Protein AF-A0A9X5XFW6-F1 (afdb_monomer)

Mean predicted aligned error: 5.41 Å

Solvent-accessible surface area (backbone atoms only — not comparable to full-atom values): 4872 Å² total; per-residue (Å²): 106,67,69,55,42,32,60,58,26,72,76,41,88,93,54,86,40,74,67,58,67,48,78,43,81,49,95,72,23,38,42,39,43,27,62,18,44,65,83,22,68,48,73,49,78,43,49,70,84,58,53,69,68,60,53,53,50,52,50,50,54,48,33,75,74,46,16,85,78,46,42,40,77,74,94,47,96,80,71,80,132

Foldseek 3Di:
DLVVQLVVQVVDPPRPSDDAKDWDDDVQFIWIWGQQEAVFIDIDTDGPVDDPVVVSVVVVVVSVVCSVVRHDPPPDPPDDD

Secondary structure (DSSP, 8-state):
-HHHHHHHHTTSTT------EEEEEETTEEEEEEEEETTEEEEEEEETTS-HHHHHHHHHHHHHHHGGGG----SSSS---

Structure (mmCIF, N/CA/C/O backbone):
data_AF-A0A9X5XFW6-F1
#
_entry.id   AF-A0A9X5XFW6-F1
#
loop_
_atom_site.group_PDB
_atom_site.id
_atom_site.type_symbol
_atom_site.label_atom_id
_atom_site.label_alt_id
_atom_site.label_comp_id
_atom_site.label_asym_id
_atom_site.label_entity_id
_atom_site.label_seq_id
_atom_site.pdbx_PDB_ins_code
_atom_site.Cartn_x
_atom_site.Cartn_y
_atom_site.Cartn_z
_atom_site.occupancy
_atom_site.B_iso_or_equiv
_atom_site.auth_seq_id
_atom_site.auth_comp_id
_atom_site.auth_asym_id
_atom_site.auth_atom_id
_atom_site.pdbx_PDB_model_num
ATOM 1 N N . LEU A 1 1 ? -1.472 7.384 -7.075 1.00 85.00 1 LEU A N 1
ATOM 2 C CA . LEU A 1 1 ? -0.625 6.950 -5.938 1.00 85.00 1 LEU A CA 1
ATOM 3 C C . LEU A 1 1 ? 0.777 6.558 -6.383 1.00 85.00 1 LEU A C 1
ATOM 5 O O . LEU A 1 1 ? 1.703 7.174 -5.889 1.00 85.00 1 LEU A O 1
ATOM 9 N N . GLN A 1 2 ? 0.956 5.640 -7.342 1.00 84.69 2 GLN A N 1
ATOM 10 C CA . GLN A 1 2 ? 2.295 5.261 -7.829 1.00 84.69 2 GLN A CA 1
ATOM 11 C C . GLN A 1 2 ? 3.123 6.454 -8.342 1.00 84.69 2 GLN A C 1
ATOM 13 O O . GLN A 1 2 ? 4.258 6.618 -7.917 1.00 84.69 2 GLN A O 1
ATOM 18 N N . SER A 1 3 ? 2.551 7.332 -9.177 1.00 88.94 3 SER A N 1
ATOM 19 C CA . SE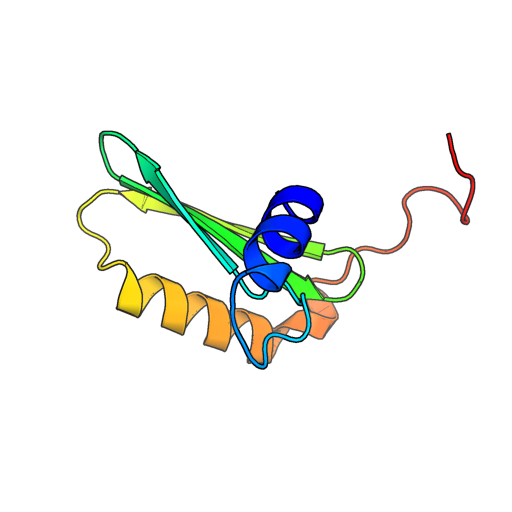R A 1 3 ? 3.258 8.532 -9.660 1.00 88.94 3 SER A CA 1
ATOM 20 C C . SER A 1 3 ? 3.640 9.494 -8.531 1.00 88.94 3 SER A C 1
ATOM 22 O O . SER A 1 3 ? 4.734 10.041 -8.539 1.00 88.94 3 SER A O 1
ATOM 24 N N . LEU A 1 4 ? 2.759 9.668 -7.538 1.00 91.19 4 LEU A N 1
ATOM 25 C CA . LEU A 1 4 ? 3.046 10.495 -6.364 1.00 91.19 4 LEU A CA 1
ATOM 26 C C . LEU A 1 4 ? 4.158 9.874 -5.513 1.00 91.19 4 LEU A C 1
ATOM 28 O O . LEU A 1 4 ? 5.073 10.575 -5.110 1.00 91.19 4 LEU A O 1
ATOM 32 N N . ALA A 1 5 ? 4.104 8.564 -5.275 1.00 89.00 5 ALA A N 1
ATOM 33 C CA . ALA A 1 5 ? 5.130 7.850 -4.526 1.00 89.00 5 ALA A CA 1
ATOM 34 C C . ALA A 1 5 ? 6.496 7.935 -5.220 1.00 89.00 5 ALA A C 1
ATOM 36 O O . ALA A 1 5 ? 7.486 8.182 -4.546 1.00 89.00 5 ALA A O 1
ATOM 37 N N . ALA A 1 6 ? 6.541 7.807 -6.550 1.00 88.69 6 ALA A N 1
ATOM 38 C CA . ALA A 1 6 ? 7.766 7.982 -7.326 1.00 88.69 6 ALA A CA 1
ATOM 39 C C . ALA A 1 6 ? 8.323 9.413 -7.217 1.00 88.69 6 ALA A C 1
ATOM 41 O O . ALA A 1 6 ? 9.524 9.585 -7.037 1.00 88.69 6 ALA A O 1
ATOM 42 N N . ALA A 1 7 ? 7.457 10.431 -7.274 1.00 92.50 7 ALA A N 1
ATOM 43 C CA . ALA A 1 7 ? 7.864 11.826 -7.111 1.00 92.50 7 ALA A CA 1
ATOM 44 C C . ALA A 1 7 ? 8.357 12.132 -5.687 1.00 92.50 7 ALA A C 1
ATOM 46 O O . ALA A 1 7 ? 9.359 12.800 -5.516 1.00 92.50 7 ALA A O 1
ATOM 47 N N . VAL A 1 8 ? 7.694 11.622 -4.648 1.00 92.31 8 VAL A N 1
ATOM 48 C CA . VAL A 1 8 ? 8.149 11.815 -3.258 1.00 92.31 8 VAL A CA 1
ATOM 49 C C . VAL A 1 8 ? 9.440 11.039 -2.990 1.00 92.31 8 VAL A C 1
ATOM 51 O O . VAL A 1 8 ? 10.307 11.498 -2.255 1.00 92.31 8 VAL A O 1
ATOM 54 N N . ALA A 1 9 ? 9.594 9.866 -3.603 1.00 92.56 9 ALA A N 1
ATOM 55 C CA . ALA A 1 9 ? 10.780 9.040 -3.455 1.00 92.56 9 ALA A CA 1
ATOM 56 C C . ALA A 1 9 ? 12.062 9.721 -3.958 1.00 92.56 9 ALA A C 1
ATOM 58 O O . ALA A 1 9 ? 13.118 9.418 -3.410 1.00 92.56 9 ALA A O 1
ATOM 59 N N . SER A 1 10 ? 11.996 10.641 -4.931 1.00 92.44 10 SER A N 1
ATOM 60 C CA . SER A 1 10 ? 13.185 11.386 -5.379 1.00 92.44 10 SER A CA 1
ATOM 61 C C . SER A 1 10 ? 13.755 12.319 -4.313 1.00 92.44 10 SER A C 1
ATOM 63 O O . SER A 1 10 ? 14.932 12.660 -4.378 1.00 92.44 10 SER A O 1
ATOM 65 N N . GLU A 1 11 ? 12.954 12.689 -3.313 1.00 94.81 11 GLU A N 1
ATOM 66 C CA . GLU A 1 11 ? 13.387 13.524 -2.189 1.00 94.81 11 GLU A CA 1
ATOM 67 C C . GLU A 1 11 ? 14.117 12.719 -1.100 1.00 94.81 11 GLU A C 1
ATOM 69 O O . GLU A 1 11 ? 14.685 13.294 -0.172 1.00 94.81 11 GLU A O 1
ATOM 74 N N . VAL A 1 12 ? 14.117 11.383 -1.189 1.00 93.94 12 VAL A N 1
ATOM 75 C CA . VAL A 1 12 ? 14.761 10.499 -0.213 1.00 93.94 12 VAL A CA 1
ATOM 76 C C . VAL A 1 12 ? 16.079 9.971 -0.788 1.00 93.94 12 VAL A C 1
ATOM 78 O O . VAL A 1 12 ? 16.062 9.201 -1.754 1.00 93.94 12 VAL A O 1
ATOM 81 N N . PRO A 1 13 ? 17.238 10.312 -0.188 1.00 93.75 13 PRO A N 1
ATOM 82 C CA . PRO A 1 13 ? 18.522 9.769 -0.616 1.00 93.75 13 PRO A CA 1
ATOM 83 C C . PRO A 1 13 ? 18.494 8.240 -0.626 1.00 93.75 13 PRO A C 1
ATOM 85 O O . PRO A 1 13 ? 17.940 7.628 0.285 1.00 93.75 13 PRO A O 1
ATOM 88 N N . SER A 1 14 ? 19.117 7.619 -1.631 1.00 90.56 14 SER A N 1
ATOM 89 C CA . SER A 1 14 ? 19.185 6.155 -1.830 1.00 90.56 14 SER A CA 1
ATOM 90 C C . SER A 1 14 ? 17.859 5.436 -2.119 1.00 90.56 14 SER A C 1
ATOM 92 O O . SER A 1 14 ? 17.838 4.208 -2.195 1.00 90.56 14 SER A O 1
ATOM 94 N N . SER A 1 15 ? 16.767 6.171 -2.329 1.00 91.25 15 SER A N 1
ATOM 95 C CA . SER A 1 15 ? 15.524 5.588 -2.824 1.00 91.25 15 SER A CA 1
ATOM 96 C C . SER A 1 15 ? 15.645 5.181 -4.295 1.00 91.25 15 SER A C 1
ATOM 98 O O . SER A 1 15 ? 16.232 5.894 -5.106 1.00 91.25 15 SER A O 1
ATOM 100 N N . ASP A 1 16 ? 15.053 4.043 -4.650 1.00 87.38 16 ASP A N 1
ATOM 101 C CA . ASP A 1 16 ? 14.971 3.530 -6.022 1.00 87.38 16 ASP A CA 1
ATOM 102 C C . ASP A 1 16 ? 13.667 3.940 -6.733 1.00 87.38 16 ASP A C 1
ATOM 104 O O . ASP A 1 16 ? 13.410 3.527 -7.862 1.00 87.38 16 ASP A O 1
ATOM 108 N N . GLY A 1 17 ? 12.821 4.739 -6.073 1.00 84.44 17 GLY A N 1
ATOM 109 C CA . GLY A 1 17 ? 11.524 5.152 -6.611 1.00 84.44 17 GLY A CA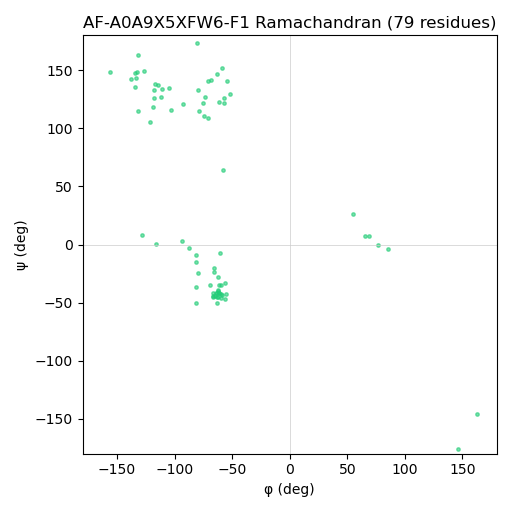 1
ATOM 110 C C . GLY A 1 17 ? 10.439 4.074 -6.545 1.00 84.44 17 GLY A C 1
ATOM 111 O O . GLY A 1 17 ? 9.301 4.328 -6.953 1.00 84.44 17 GLY A O 1
ATOM 112 N N . THR A 1 18 ? 10.743 2.881 -6.026 1.00 87.06 18 THR A N 1
ATOM 113 C CA . THR A 1 18 ? 9.803 1.762 -6.007 1.00 87.06 18 THR A CA 1
ATOM 114 C C . THR A 1 18 ? 8.788 1.925 -4.877 1.00 87.06 18 THR A C 1
ATOM 116 O O . THR A 1 18 ? 9.102 1.824 -3.689 1.00 87.06 18 THR A O 1
ATOM 119 N N . MET A 1 19 ? 7.514 2.103 -5.233 1.00 90.00 19 MET A N 1
ATOM 120 C CA . MET A 1 19 ? 6.420 2.093 -4.260 1.00 90.00 19 MET A CA 1
ATOM 121 C C . MET A 1 19 ? 6.185 0.670 -3.735 1.00 90.00 19 MET A C 1
ATOM 123 O O . MET A 1 19 ? 5.645 -0.183 -4.439 1.00 90.00 19 MET A O 1
ATOM 127 N N . LYS A 1 20 ? 6.552 0.426 -2.473 1.00 90.06 20 LYS A N 1
ATOM 128 C CA . LYS A 1 20 ? 6.249 -0.836 -1.775 1.00 90.06 20 LYS A CA 1
ATOM 129 C C . LYS A 1 20 ? 4.824 -0.842 -1.222 1.00 90.06 20 LYS A C 1
ATOM 131 O O . LYS A 1 20 ? 4.060 -1.771 -1.470 1.00 90.06 20 LYS A O 1
ATOM 136 N N . MET A 1 21 ? 4.462 0.215 -0.500 1.00 93.69 21 MET A N 1
ATOM 137 C CA . MET A 1 21 ? 3.166 0.365 0.152 1.00 93.69 21 MET A CA 1
ATOM 138 C C . MET A 1 21 ? 2.849 1.845 0.373 1.00 93.69 21 MET A C 1
ATOM 140 O O . MET A 1 21 ? 3.751 2.649 0.593 1.00 93.69 21 MET A O 1
ATOM 144 N N . VAL A 1 22 ? 1.567 2.190 0.328 1.00 95.25 22 VAL A N 1
ATOM 145 C CA . VAL A 1 22 ? 1.023 3.468 0.792 1.00 95.25 22 VAL A CA 1
ATOM 146 C C . VAL A 1 22 ? 0.047 3.172 1.923 1.00 95.25 22 VAL A C 1
ATOM 148 O O . VAL A 1 22 ? -0.798 2.288 1.787 1.00 95.25 22 VAL A O 1
ATOM 151 N N . LEU A 1 23 ? 0.178 3.920 3.015 1.00 95.81 23 LEU A N 1
ATOM 152 C CA . LEU A 1 23 ? -0.722 3.902 4.160 1.00 95.81 23 LEU A CA 1
ATOM 153 C C . LEU A 1 23 ? -1.340 5.290 4.288 1.00 95.81 23 LEU A C 1
ATOM 155 O O . LEU A 1 23 ? -0.619 6.285 4.329 1.00 95.81 23 LEU A O 1
ATOM 159 N N . ILE A 1 24 ? -2.666 5.345 4.318 1.00 95.62 24 ILE A N 1
ATOM 160 C CA . ILE A 1 24 ? -3.427 6.575 4.524 1.00 95.62 24 ILE A CA 1
AT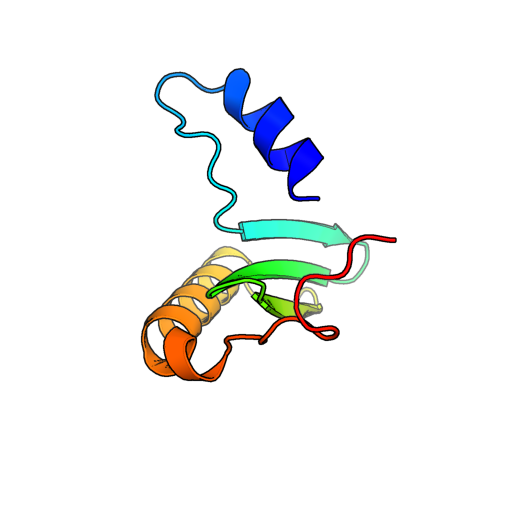OM 161 C C . ILE A 1 24 ? -4.247 6.391 5.792 1.00 95.62 24 ILE A C 1
ATOM 163 O O . ILE A 1 24 ? -5.087 5.495 5.862 1.00 95.62 24 ILE A O 1
ATOM 167 N N . GLU A 1 25 ? -3.992 7.234 6.782 1.00 96.56 25 GLU A N 1
ATOM 168 C CA . GLU A 1 25 ? -4.856 7.364 7.949 1.00 96.56 25 GLU A CA 1
ATOM 169 C C . GLU A 1 25 ? -6.052 8.245 7.587 1.00 96.56 25 GLU A C 1
ATOM 171 O O . GLU A 1 25 ? -5.912 9.290 6.947 1.00 96.56 25 GLU A O 1
ATOM 176 N N . ILE A 1 26 ? -7.237 7.780 7.956 1.00 95.19 26 ILE A N 1
ATOM 177 C CA . ILE A 1 26 ? -8.508 8.469 7.773 1.00 95.19 26 ILE A CA 1
ATOM 178 C C . ILE A 1 26 ? -9.269 8.427 9.092 1.00 95.19 26 ILE A C 1
ATOM 180 O O . ILE A 1 26 ? -8.982 7.604 9.962 1.00 95.19 26 ILE A O 1
ATOM 184 N N . ASP A 1 27 ? -10.277 9.281 9.237 1.00 96.50 27 ASP A N 1
ATOM 185 C CA . ASP A 1 27 ? -11.135 9.199 10.413 1.00 96.50 27 ASP A CA 1
ATOM 186 C C . ASP A 1 27 ? -11.772 7.798 10.516 1.00 96.50 27 ASP A C 1
ATOM 188 O O . ASP A 1 27 ? -12.347 7.279 9.553 1.00 96.50 27 ASP A O 1
ATOM 192 N N . GLY A 1 28 ? -11.597 7.156 11.672 1.00 95.25 28 GLY A N 1
ATOM 193 C CA . GLY A 1 28 ? -12.057 5.795 11.952 1.00 95.25 28 GLY A CA 1
ATOM 194 C C . GLY A 1 28 ? -11.130 4.644 11.525 1.00 95.25 28 GLY A C 1
ATOM 195 O O . GLY A 1 28 ? -11.445 3.489 11.843 1.00 95.25 28 GLY A O 1
ATOM 196 N N . GLY A 1 29 ? -9.991 4.893 10.864 1.00 97.19 29 GLY A N 1
ATOM 197 C CA . GLY A 1 29 ? -9.045 3.819 10.543 1.00 97.19 29 GLY A CA 1
ATOM 198 C C . GLY A 1 29 ? -8.016 4.115 9.455 1.00 97.19 29 GLY A C 1
ATOM 199 O O . GLY A 1 29 ? -7.517 5.224 9.305 1.00 97.19 29 GLY A O 1
ATOM 200 N N . TYR A 1 30 ? -7.667 3.078 8.696 1.00 98.00 30 TYR A N 1
ATOM 201 C CA . TYR A 1 30 ? -6.537 3.092 7.775 1.00 98.00 30 TYR A CA 1
ATOM 202 C C . TYR A 1 30 ? -6.884 2.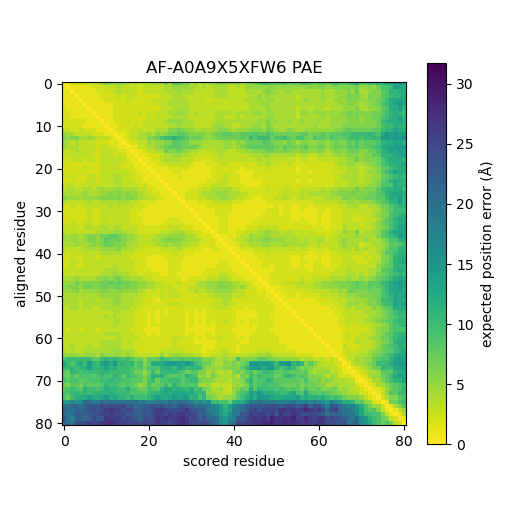419 6.448 1.00 98.00 30 TYR A C 1
ATOM 204 O O . TYR A 1 30 ? -7.548 1.378 6.403 1.00 98.00 30 TYR A O 1
ATOM 212 N N . PHE A 1 31 ? -6.367 2.988 5.365 1.00 97.25 31 PHE A N 1
ATOM 213 C CA . PHE A 1 31 ? -6.345 2.382 4.043 1.00 97.25 31 PHE A CA 1
ATOM 214 C C . PHE A 1 31 ? -4.909 2.039 3.650 1.00 97.25 31 PHE A C 1
ATOM 216 O O . PHE A 1 31 ? -4.025 2.898 3.659 1.00 97.25 31 PHE A O 1
ATOM 223 N N . TYR A 1 32 ? -4.693 0.787 3.259 1.00 97.31 32 TYR A N 1
ATOM 224 C CA . TYR A 1 32 ? -3.405 0.272 2.816 1.00 97.31 32 TYR A CA 1
ATOM 225 C C . TYR A 1 32 ? -3.491 -0.113 1.346 1.00 97.31 32 TYR A C 1
ATOM 227 O O . TYR A 1 32 ? -4.440 -0.779 0.926 1.00 97.31 32 TYR A O 1
ATOM 235 N N . LEU A 1 33 ? -2.461 0.235 0.582 1.00 96.06 33 LEU A N 1
ATOM 236 C CA . LEU A 1 33 ? -2.269 -0.225 -0.787 1.00 96.06 33 LEU A CA 1
ATOM 237 C C . LEU A 1 33 ? -0.833 -0.718 -0.955 1.00 96.06 33 LEU A C 1
ATOM 239 O O . LEU A 1 33 ? 0.100 0.076 -0.875 1.00 96.06 33 LEU A O 1
ATOM 243 N N . MET A 1 34 ? -0.654 -2.013 -1.202 1.00 94.69 34 MET A N 1
ATOM 244 C CA . MET A 1 34 ? 0.651 -2.664 -1.335 1.00 94.69 34 MET A CA 1
ATOM 245 C C . MET A 1 34 ? 0.839 -3.229 -2.738 1.00 94.69 34 MET A C 1
ATOM 247 O O . MET A 1 34 ? -0.085 -3.826 -3.289 1.00 94.69 34 MET A O 1
ATOM 251 N N . SER A 1 35 ? 2.031 -3.062 -3.312 1.00 92.06 35 SER A N 1
ATOM 252 C CA . SER A 1 35 ? 2.393 -3.733 -4.565 1.00 92.06 35 SER A CA 1
ATOM 253 C C . SER A 1 35 ? 2.347 -5.249 -4.361 1.00 92.06 35 SER A C 1
ATOM 255 O O . SER A 1 35 ? 3.010 -5.760 -3.463 1.00 92.06 35 SER A O 1
ATOM 257 N N . ALA A 1 36 ? 1.542 -5.960 -5.153 1.00 91.56 36 ALA A N 1
ATOM 258 C CA . ALA A 1 36 ? 1.268 -7.388 -4.958 1.00 91.56 36 ALA A CA 1
ATOM 259 C C . ALA A 1 36 ? 1.768 -8.283 -6.102 1.00 91.56 36 ALA A C 1
ATOM 261 O O . ALA A 1 36 ? 1.595 -9.497 -6.057 1.00 91.56 36 ALA A O 1
ATOM 262 N N . GLY A 1 37 ? 2.383 -7.694 -7.126 1.00 85.56 37 GLY A N 1
ATOM 263 C CA . GLY A 1 37 ? 2.862 -8.391 -8.314 1.00 85.56 37 GLY A CA 1
ATOM 264 C C . GLY A 1 37 ? 2.733 -7.521 -9.560 1.00 85.56 37 GLY A C 1
ATOM 265 O O . GLY A 1 37 ? 2.330 -6.359 -9.491 1.00 85.56 37 GLY A O 1
ATOM 266 N N . ALA A 1 38 ? 3.066 -8.088 -10.721 1.00 84.56 38 ALA A N 1
ATOM 267 C CA . ALA A 1 38 ? 2.939 -7.383 -11.992 1.00 84.56 38 ALA A CA 1
ATOM 268 C C . ALA A 1 38 ? 1.493 -6.901 -12.204 1.00 84.56 38 ALA A C 1
ATOM 270 O O . ALA A 1 38 ? 0.553 -7.700 -12.211 1.00 84.56 38 ALA A O 1
ATOM 271 N N . ASN A 1 39 ? 1.348 -5.583 -12.374 1.00 85.62 39 ASN A N 1
ATOM 272 C CA . ASN A 1 39 ? 0.077 -4.882 -12.576 1.00 85.62 39 ASN A CA 1
ATOM 273 C C . ASN A 1 39 ? -0.977 -5.131 -11.481 1.00 85.62 39 ASN A C 1
ATOM 275 O O . ASN A 1 39 ? -2.174 -5.019 -11.748 1.00 85.62 39 ASN A O 1
ATOM 279 N N . ALA A 1 40 ? -0.556 -5.466 -10.259 1.00 88.62 40 ALA A N 1
ATOM 280 C CA . ALA A 1 40 ? -1.467 -5.814 -9.180 1.00 88.62 40 ALA A CA 1
ATOM 281 C C . ALA A 1 40 ? -1.124 -5.144 -7.852 1.00 88.62 40 ALA A C 1
ATOM 283 O O . ALA A 1 40 ? 0.041 -4.955 -7.498 1.00 88.62 40 ALA A O 1
ATOM 284 N N . TYR A 1 41 ? -2.175 -4.858 -7.085 1.00 92.19 41 TYR A N 1
ATOM 285 C CA . TYR A 1 41 ? -2.081 -4.302 -5.744 1.00 92.19 41 TYR A CA 1
ATOM 286 C C . TYR A 1 41 ? -2.997 -5.059 -4.783 1.00 92.19 41 TYR A C 1
ATOM 288 O O . TYR A 1 41 ? -4.116 -5.422 -5.144 1.00 92.19 41 TYR A O 1
ATOM 296 N N . LEU A 1 42 ? -2.538 -5.240 -3.547 1.00 94.12 42 LEU A N 1
ATOM 297 C CA . LEU A 1 42 ? -3.355 -5.663 -2.417 1.00 94.12 42 LEU A CA 1
ATOM 298 C C . LEU A 1 42 ? -3.856 -4.411 -1.693 1.00 94.12 42 LEU A C 1
ATOM 300 O O . LEU A 1 42 ? -3.050 -3.606 -1.221 1.00 94.12 42 LEU A O 1
ATOM 304 N N . ALA A 1 43 ? -5.176 -4.262 -1.600 1.00 95.81 43 ALA A N 1
ATOM 305 C CA . ALA A 1 43 ? -5.823 -3.173 -0.880 1.00 95.81 43 ALA A CA 1
ATOM 306 C C . ALA A 1 43 ? -6.527 -3.707 0.372 1.00 95.81 43 ALA A C 1
ATOM 308 O O . ALA A 1 43 ? -7.238 -4.710 0.301 1.00 95.81 43 ALA A O 1
ATOM 309 N N . VAL A 1 44 ? -6.343 -3.034 1.507 1.00 96.69 44 VAL A N 1
ATOM 310 C CA . VAL A 1 44 ? -6.968 -3.396 2.787 1.00 96.69 44 VAL A CA 1
ATOM 311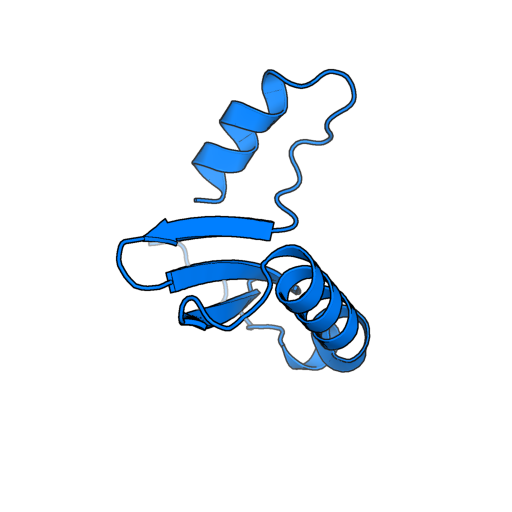 C C .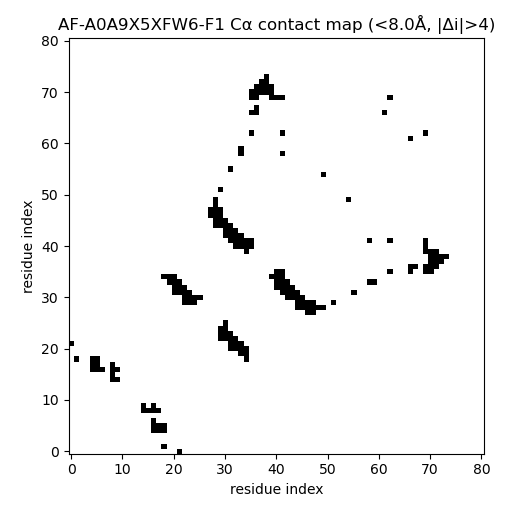 VAL A 1 44 ? -7.526 -2.134 3.437 1.00 96.69 44 VAL A C 1
ATOM 313 O O . VAL A 1 44 ? -6.850 -1.108 3.477 1.00 96.69 44 VAL A O 1
ATOM 316 N N . LEU A 1 45 ? -8.751 -2.214 3.959 1.00 97.31 45 LEU A N 1
ATOM 317 C CA . LEU A 1 45 ? -9.272 -1.252 4.929 1.00 97.31 45 LEU A CA 1
ATOM 318 C C . LEU A 1 45 ? -9.265 -1.902 6.306 1.00 97.31 45 LEU A C 1
ATOM 320 O O . LEU A 1 45 ? -9.711 -3.040 6.461 1.00 97.31 45 LEU A O 1
ATOM 324 N N . ALA A 1 46 ? -8.796 -1.162 7.300 1.00 97.19 46 ALA A N 1
ATOM 325 C CA . ALA A 1 46 ? -8.848 -1.576 8.689 1.00 97.19 46 ALA A CA 1
ATOM 326 C C . ALA A 1 46 ? -9.381 -0.433 9.550 1.00 97.19 46 ALA A C 1
ATOM 328 O O . ALA A 1 46 ? -9.167 0.736 9.241 1.00 97.19 46 ALA A O 1
ATOM 329 N N . ASN A 1 47 ? -10.076 -0.770 10.632 1.00 96.75 47 ASN A N 1
ATOM 330 C CA . ASN A 1 47 ? -10.473 0.223 11.622 1.00 96.75 47 ASN A CA 1
ATOM 331 C C . ASN A 1 47 ? -9.304 0.541 12.570 1.00 96.75 47 ASN A C 1
ATOM 333 O O . ASN A 1 47 ? -8.269 -0.123 12.570 1.00 96.75 47 ASN A O 1
ATOM 337 N N . GLN A 1 48 ? -9.515 1.527 13.431 1.00 95.25 48 GLN A N 1
ATOM 338 C CA . GLN A 1 48 ? -8.558 1.994 14.439 1.00 95.25 48 GLN A CA 1
ATOM 339 C C . GLN A 1 48 ? -8.112 0.960 15.497 1.00 95.25 48 GLN A C 1
ATOM 341 O O . GLN A 1 48 ? -7.209 1.245 16.276 1.00 95.25 48 GLN A O 1
ATOM 346 N N . ILE A 1 49 ? -8.709 -0.238 15.542 1.00 94.81 49 ILE A N 1
ATOM 347 C CA . ILE A 1 49 ? -8.252 -1.328 16.425 1.00 94.81 49 ILE A CA 1
ATOM 348 C C . ILE A 1 49 ? -7.031 -2.038 15.813 1.00 94.81 49 ILE A C 1
ATOM 350 O O . ILE A 1 49 ? -6.235 -2.644 16.531 1.00 94.81 49 ILE A O 1
ATOM 354 N N . ALA A 1 50 ? -6.866 -1.975 14.488 1.00 93.94 50 ALA A N 1
ATOM 355 C CA . ALA A 1 50 ? -5.708 -2.542 13.819 1.00 93.94 50 ALA A CA 1
ATOM 356 C C . ALA A 1 50 ? -4.466 -1.679 14.061 1.00 93.94 50 ALA A C 1
ATOM 358 O O . ALA A 1 50 ? -4.460 -0.483 13.777 1.00 93.94 50 ALA A O 1
ATOM 359 N N . GLU A 1 51 ? -3.394 -2.308 14.538 1.00 94.62 51 GLU A N 1
ATOM 360 C CA . GLU A 1 51 ? -2.102 -1.643 14.681 1.00 94.62 51 GLU A CA 1
ATOM 361 C C . GLU A 1 51 ? -1.443 -1.498 13.291 1.00 94.62 51 GLU A C 1
ATOM 363 O O . GLU A 1 51 ? -1.258 -2.510 12.597 1.00 94.62 51 GLU A O 1
ATOM 368 N N . PRO A 1 52 ? -1.112 -0.268 12.848 1.00 93.38 52 PRO A N 1
ATOM 369 C CA . PRO A 1 52 ? -0.616 -0.007 11.499 1.00 93.38 52 PRO A CA 1
ATOM 370 C C . PRO A 1 52 ? 0.612 -0.810 11.076 1.00 93.38 52 PRO A C 1
ATOM 372 O O . PRO A 1 52 ? 0.656 -1.317 9.947 1.00 93.38 52 PRO A O 1
ATOM 375 N N . GLY A 1 53 ? 1.600 -0.949 11.961 1.00 94.69 53 GLY A N 1
ATOM 376 C CA . GLY A 1 53 ? 2.827 -1.691 11.692 1.00 94.69 53 GLY A CA 1
ATOM 377 C C . GLY A 1 53 ? 2.569 -3.187 11.529 1.00 94.69 53 GLY A C 1
ATOM 378 O O . GLY A 1 53 ? 3.043 -3.810 10.577 1.00 94.69 53 GLY A O 1
ATOM 379 N N . LEU A 1 54 ? 1.761 -3.769 12.411 1.00 96.50 54 LEU A N 1
ATOM 380 C CA . LEU A 1 54 ? 1.374 -5.171 12.371 1.00 96.50 54 LEU A CA 1
ATOM 381 C C . LEU A 1 54 ? 0.573 -5.478 11.108 1.00 96.50 54 LEU A C 1
ATOM 383 O O . LEU A 1 54 ? 0.882 -6.460 10.436 1.00 96.50 54 LEU A O 1
ATOM 387 N N . MET A 1 55 ? -0.401 -4.638 10.743 1.00 97.00 55 MET A N 1
ATOM 388 C CA . MET A 1 55 ? -1.162 -4.814 9.503 1.00 97.00 55 MET A CA 1
ATOM 389 C C . MET A 1 55 ? -0.239 -4.785 8.278 1.00 97.00 55 MET A C 1
ATOM 391 O O . MET A 1 55 ? -0.286 -5.685 7.440 1.00 97.00 55 MET A O 1
ATOM 395 N N . SER A 1 56 ? 0.678 -3.816 8.228 1.00 97.00 56 SER A N 1
ATOM 396 C CA . SER A 1 56 ? 1.676 -3.684 7.160 1.00 97.00 56 SER A CA 1
ATOM 397 C C . SER A 1 56 ? 2.579 -4.919 7.029 1.00 97.00 56 SER A C 1
ATOM 399 O O . SER A 1 56 ? 2.824 -5.409 5.922 1.00 97.00 56 SER A O 1
ATOM 401 N N . ASN A 1 57 ? 3.044 -5.464 8.159 1.00 97.06 57 ASN A N 1
ATOM 402 C CA . ASN A 1 57 ? 3.839 -6.693 8.193 1.00 97.06 57 ASN A CA 1
ATOM 403 C C . ASN A 1 57 ? 3.032 -7.903 7.705 1.00 97.06 57 ASN A C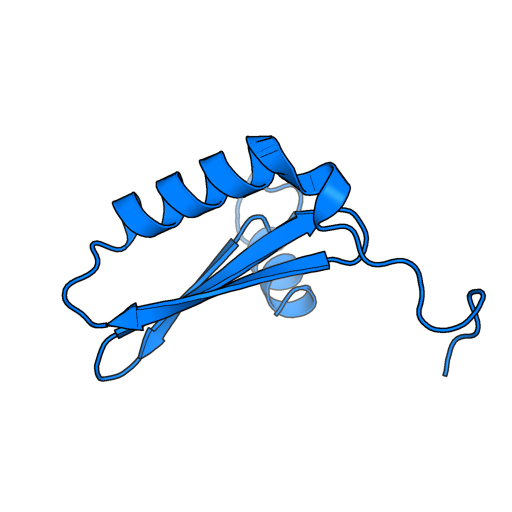 1
ATOM 405 O O . ASN A 1 57 ? 3.517 -8.674 6.881 1.00 97.06 57 ASN A O 1
ATOM 409 N N . ARG A 1 58 ? 1.774 -8.046 8.144 1.00 96.56 58 ARG A N 1
ATOM 410 C CA . ARG A 1 58 ? 0.888 -9.135 7.696 1.00 96.56 58 ARG A CA 1
ATOM 411 C C . ARG A 1 58 ? 0.605 -9.073 6.199 1.00 96.56 58 ARG A C 1
ATOM 413 O O . ARG A 1 58 ? 0.598 -10.111 5.544 1.00 96.56 58 ARG A O 1
ATOM 420 N N . MET A 1 59 ? 0.404 -7.876 5.654 1.00 96.44 59 MET A N 1
ATOM 421 C CA . MET A 1 59 ? 0.241 -7.684 4.214 1.00 96.44 59 MET A CA 1
ATOM 422 C C . MET A 1 59 ? 1.514 -8.059 3.449 1.00 96.44 59 MET A C 1
ATOM 424 O O . MET A 1 59 ? 1.418 -8.747 2.434 1.00 96.44 59 MET A O 1
ATOM 428 N N . SER A 1 60 ? 2.692 -7.678 3.958 1.00 95.75 60 SER A N 1
ATOM 429 C CA . SER A 1 60 ? 3.978 -8.028 3.334 1.00 95.75 60 SER A CA 1
ATOM 430 C C . SER A 1 60 ? 4.187 -9.542 3.311 1.00 95.75 60 SER A C 1
ATOM 432 O O . SER A 1 60 ? 4.517 -10.099 2.266 1.00 95.75 60 SER A O 1
ATOM 434 N N . ASP A 1 61 ? 3.912 -10.221 4.429 1.00 96.06 61 ASP A N 1
ATOM 435 C CA . ASP A 1 61 ? 3.95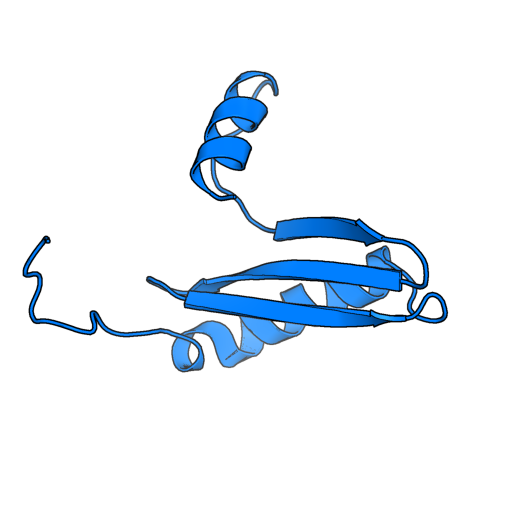7 -11.683 4.521 1.00 96.06 61 ASP A CA 1
ATOM 436 C C . ASP A 1 61 ? 2.977 -12.349 3.548 1.00 96.06 61 ASP A C 1
ATOM 438 O O . ASP A 1 61 ? 3.319 -13.340 2.900 1.00 96.06 61 ASP A O 1
ATOM 442 N N . LEU A 1 62 ? 1.755 -11.820 3.436 1.00 94.38 62 LEU A N 1
ATOM 443 C CA . LEU A 1 62 ? 0.747 -12.350 2.522 1.00 94.38 62 LEU A CA 1
ATOM 444 C C . LEU A 1 62 ? 1.213 -12.222 1.068 1.00 94.38 62 LEU A C 1
ATOM 446 O O . LEU A 1 62 ? 1.223 -13.214 0.341 1.00 94.38 62 LEU A O 1
ATOM 450 N N . VAL A 1 63 ? 1.655 -11.034 0.652 1.00 93.94 63 VAL A N 1
ATOM 451 C CA . VAL A 1 63 ? 2.160 -10.803 -0.707 1.00 93.94 63 VAL A CA 1
ATOM 452 C C . VAL A 1 63 ? 3.390 -11.663 -0.997 1.00 93.94 63 VAL A C 1
ATOM 454 O O . VAL A 1 63 ? 3.465 -12.260 -2.066 1.00 93.94 63 VAL A O 1
ATOM 457 N N . ALA A 1 64 ? 4.322 -11.808 -0.055 1.00 92.69 64 ALA A N 1
ATOM 458 C CA . ALA A 1 64 ? 5.485 -12.673 -0.245 1.00 92.69 64 ALA A CA 1
ATOM 459 C C . ALA A 1 64 ? 5.089 -14.145 -0.468 1.00 92.69 64 ALA A C 1
ATOM 461 O O . ALA A 1 64 ? 5.729 -14.847 -1.249 1.00 92.69 64 ALA A O 1
ATOM 462 N N . ARG A 1 65 ? 4.020 -14.614 0.190 1.00 91.44 65 ARG A N 1
ATOM 463 C CA . ARG A 1 65 ? 3.559 -16.009 0.110 1.00 91.44 65 ARG A CA 1
ATOM 464 C C . ARG A 1 65 ? 2.717 -16.313 -1.125 1.00 91.44 65 ARG A C 1
ATOM 466 O O . ARG A 1 65 ? 2.811 -17.420 -1.643 1.00 91.44 65 ARG A O 1
ATOM 473 N N . ILE A 1 66 ? 1.877 -15.379 -1.575 1.00 87.19 66 ILE A N 1
ATOM 474 C CA . ILE A 1 66 ? 0.905 -15.634 -2.656 1.00 87.19 66 ILE A CA 1
ATOM 475 C C . ILE A 1 66 ? 0.955 -14.622 -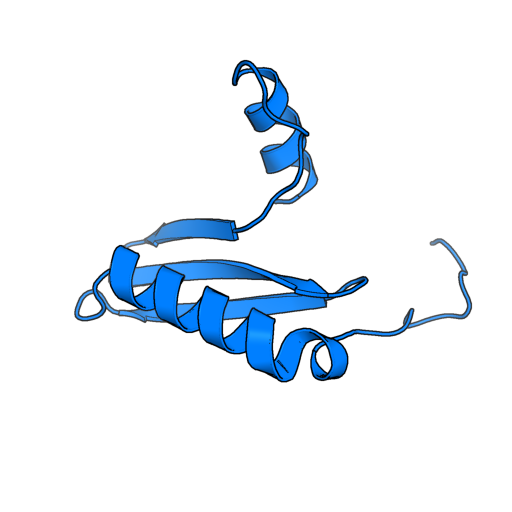3.807 1.00 87.19 66 ILE A C 1
ATOM 477 O O . ILE A 1 66 ? 0.119 -14.689 -4.702 1.00 87.19 66 ILE A O 1
ATOM 481 N N . GLY A 1 67 ? 1.931 -13.713 -3.844 1.00 75.38 67 GLY A N 1
ATOM 482 C CA . GLY A 1 67 ? 2.010 -12.614 -4.817 1.00 75.38 67 GLY A CA 1
ATOM 483 C C . GLY A 1 67 ? 1.981 -13.050 -6.285 1.00 75.38 67 GLY A C 1
ATOM 484 O O . GLY A 1 67 ? 1.360 -12.390 -7.111 1.00 75.38 67 GLY A O 1
ATOM 485 N N . ALA A 1 68 ? 2.541 -14.219 -6.618 1.00 72.38 68 ALA A N 1
ATOM 486 C CA . ALA A 1 68 ? 2.431 -14.785 -7.968 1.00 72.38 68 ALA A CA 1
ATOM 487 C C . ALA A 1 68 ? 0.966 -15.036 -8.389 1.00 72.38 68 ALA A C 1
ATOM 489 O O . ALA A 1 68 ? 0.604 -14.822 -9.546 1.00 72.38 68 ALA A O 1
ATOM 490 N N . HIS A 1 69 ? 0.108 -15.417 -7.439 1.00 81.56 69 HIS A N 1
ATOM 491 C CA . HIS A 1 69 ? -1.332 -15.598 -7.639 1.00 81.56 69 HIS A CA 1
ATOM 492 C C . HIS A 1 69 ? -2.124 -14.288 -7.574 1.00 81.56 69 HIS A C 1
ATOM 494 O O . HIS A 1 69 ? -3.277 -14.258 -7.990 1.00 81.56 69 HIS A O 1
ATOM 500 N N . LEU A 1 70 ? -1.521 -13.214 -7.060 1.00 78.44 70 LEU A N 1
ATOM 501 C CA . LEU A 1 70 ? -2.135 -11.889 -6.999 1.00 78.44 70 LEU A CA 1
ATOM 502 C C . LEU A 1 70 ? -1.891 -11.070 -8.273 1.00 78.44 70 LEU A C 1
ATOM 504 O O . LEU A 1 70 ? -2.408 -9.965 -8.372 1.00 78.44 70 LEU A O 1
ATOM 508 N N . THR A 1 71 ? -1.133 -11.584 -9.247 1.00 82.25 71 THR A N 1
ATOM 509 C CA . THR A 1 71 ? -0.858 -10.887 -10.513 1.00 82.25 71 THR A CA 1
ATOM 510 C C . THR A 1 71 ? -2.126 -10.645 -11.336 1.00 82.25 71 THR A C 1
ATOM 512 O O . THR A 1 71 ? -3.063 -11.442 -11.334 1.00 82.25 71 THR A O 1
ATOM 515 N N . SER A 1 72 ? -2.156 -9.529 -12.069 1.00 82.06 72 SER A N 1
ATOM 516 C CA . SER A 1 72 ? -3.287 -9.159 -12.922 1.00 82.06 72 SER A CA 1
ATOM 517 C C . SER A 1 72 ? -2.801 -9.005 -14.364 1.00 82.06 72 SER A C 1
ATOM 519 O O . SER A 1 72 ? -2.109 -8.034 -14.680 1.00 82.06 72 SER A O 1
ATOM 521 N N . PRO A 1 73 ? -3.096 -9.956 -15.268 1.00 81.56 73 PRO A N 1
ATOM 522 C CA . PRO A 1 73 ? -2.740 -9.806 -16.673 1.00 81.56 73 PRO A CA 1
ATOM 523 C C . PRO A 1 73 ? -3.380 -8.547 -17.288 1.00 81.56 73 PRO A C 1
ATOM 525 O O . PRO A 1 73 ? -4.459 -8.128 -16.854 1.00 81.56 73 PRO A O 1
ATOM 528 N N . PRO A 1 74 ? -2.762 -7.936 -18.316 1.00 82.88 74 PRO A N 1
ATOM 529 C CA . PRO A 1 74 ? -3.347 -6.797 -19.015 1.00 82.88 74 PRO A CA 1
ATOM 530 C C . PRO A 1 74 ? -4.784 -7.077 -19.484 1.00 82.88 74 PRO A C 1
ATOM 532 O O . PRO A 1 74 ? -5.047 -8.075 -20.149 1.00 82.88 74 PRO A O 1
ATOM 535 N N . ARG A 1 75 ? -5.724 -6.173 -19.166 1.00 80.00 75 ARG A N 1
ATOM 536 C CA . ARG A 1 75 ? -7.160 -6.330 -19.495 1.00 80.00 75 ARG A CA 1
ATOM 537 C C . ARG A 1 75 ? -7.464 -6.306 -21.000 1.00 80.00 75 ARG A C 1
ATOM 539 O O . ARG A 1 75 ? -8.494 -6.812 -21.431 1.00 80.00 75 ARG A O 1
ATOM 546 N N . ARG A 1 76 ? -6.583 -5.696 -21.791 1.00 73.50 76 ARG A N 1
ATOM 547 C CA . ARG A 1 76 ? -6.524 -5.758 -23.260 1.00 73.50 76 ARG A CA 1
ATOM 548 C C . ARG A 1 76 ? -5.107 -6.175 -23.624 1.00 73.50 76 ARG A C 1
ATOM 550 O O . ARG A 1 76 ? -4.197 -5.797 -22.893 1.00 73.50 76 ARG A O 1
ATOM 557 N N . ASN A 1 77 ? -4.918 -6.887 -24.735 1.00 70.44 77 ASN A N 1
ATOM 558 C CA . ASN A 1 77 ? -3.623 -7.341 -25.272 1.00 70.44 77 ASN A CA 1
ATOM 559 C C . ASN A 1 77 ? -2.630 -6.184 -25.557 1.00 70.44 77 ASN A C 1
ATOM 561 O O . ASN A 1 77 ? -2.298 -5.918 -26.706 1.00 70.44 77 ASN A O 1
ATOM 565 N N . GLY A 1 78 ? -2.189 -5.441 -24.542 1.00 64.81 78 GLY A N 1
ATOM 566 C CA . GLY A 1 78 ? -1.272 -4.307 -24.663 1.00 64.81 78 GLY A CA 1
ATOM 567 C C . GLY A 1 78 ? -1.829 -3.059 -25.361 1.00 64.81 78 GLY A C 1
ATOM 568 O O . GLY A 1 78 ? -1.063 -2.135 -25.604 1.00 64.81 78 GLY A O 1
ATOM 569 N N . GLN A 1 79 ? -3.124 -2.990 -25.693 1.00 55.25 79 GLN A N 1
ATOM 570 C CA . GLN A 1 79 ? -3.688 -1.798 -26.341 1.00 55.25 79 GLN A CA 1
ATOM 571 C C . GLN A 1 79 ? -3.843 -0.647 -25.338 1.00 55.25 79 GLN A C 1
ATOM 573 O O . GLN A 1 79 ? -4.691 -0.703 -24.443 1.00 55.25 79 GLN A O 1
ATOM 578 N N . THR A 1 80 ? -3.020 0.386 -25.509 1.00 61.41 80 THR A N 1
ATOM 579 C CA . THR A 1 80 ? -3.110 1.676 -24.813 1.00 61.41 80 THR A CA 1
ATOM 580 C C . THR A 1 80 ? -4.348 2.453 -25.266 1.00 61.41 80 THR A C 1
ATOM 582 O O . THR A 1 80 ? -4.713 2.397 -26.441 1.00 61.41 80 THR A O 1
ATOM 585 N N . VAL A 1 81 ? -5.001 3.129 -24.315 1.00 58.53 81 VAL A N 1
ATOM 586 C CA . VAL A 1 81 ? -6.134 4.047 -24.541 1.00 58.53 81 VAL A CA 1
ATOM 587 C C . VAL A 1 81 ? -5.630 5.357 -25.127 1.00 58.53 81 VAL A C 1
ATOM 589 O O . VAL A 1 81 ? -4.548 5.794 -24.676 1.00 58.53 81 VAL A O 1
#

Sequence (81 aa):
LQSLAAAVASEVPSSDGTMKMVLIEIDGGYFYLMSAGANAYLAVLANQIAEPGLMSNRMSDLVARIGAHLTSPPRRNGQTV

pLDDT: mean 89.41, std 9.23, range [55.25, 98.0]

Nearest PDB structures (foldseek):
  7f8m-assembly3_F  TM=8.262E-01  e=2.105E-02  Candidatus Thorarchaeota archaeon SMTZ1-45
  5x6v-assembly1_F  TM=5.580E-01  e=8.272E-02  Homo sapiens
  6ehr-assembly1_F  TM=5.504E-01  e=1.305E-01  Homo sapiens
  6ulg-assembly1_F  TM=5.707E-01  e=4.806E-01  Homo sapiens
  6nzd-assembly1_F  TM=4.959E-01  e=5.843E-01  Homo sapiens

Radius of gyration: 14.44 Å; Cα contacts (8 Å, |Δi|>4): 97; chains: 1; bounding box: 31×30×43 Å